Protein AF-A0A328PDE7-F1 (afdb_monomer)

Foldseek 3Di:
DPPDCDPVNVVVLVVVLVVLVVQLVVCVVVVHLVSSLVVLVVVCVVCVVVPHHNVVSLVSLVVVLVVCVVPDDPVVSVSSVVSSVVNSVSSVVVVVVVVVD

Nearest PDB structures (foldseek):
  8xyv-assembly1_A  TM=4.224E-01  e=1.569E+00  synthetic construct
  2olt-assembly2_A  TM=3.685E-01  e=4.389E+00  Shewanella oneidensis MR-1
  2olt-assembly1_C  TM=3.723E-01  e=5.517E+00  Shewanella oneidensis MR-1

Sequence (101 aa):
MTQGYTLRDKKLCLQDLKYHLRYLKEALDASSPRLFNDYVIWADILLKSIGLSRECLKESLRVLKASAEDVMDPGSYEKISSYINGALDQLEKEHVLKSFI

pLDDT: mean 90.88, std 13.92, range [36.31, 98.5]

Mean predicted aligned error: 5.01 Å

InterPro domains:
  IPR009050 Globin-like superfamily [SSF46458] (5-91)
  IPR012128 Phycobilisome, alpha/beta subunit [PF00502] (4-91)
  IPR038719 Phycobilisome, alpha/beta subunit superfamily [G3DSA:1.10.490.20] (2-92)

Secondary structure (DSSP, 8-state):
------HHHHHHHHHHHHHHHHHHHHHHHTT-HHHHHHHHHHHHHHHHHTT--HHHHHHHHHHHHHHHHTTS-HHHHHHHHHHHHHHHHHHHHHHHHHTT-

Structure (mmCIF, N/CA/C/O backbone):
data_AF-A0A328PDE7-F1
#
_entry.id   AF-A0A328PDE7-F1
#
loop_
_atom_site.group_PDB
_atom_site.id
_atom_site.type_symbol
_atom_site.label_atom_id
_atom_site.label_alt_id
_atom_site.label_comp_id
_atom_site.label_asym_id
_atom_site.label_entity_id
_atom_site.label_seq_id
_atom_site.pdbx_PDB_ins_code
_atom_site.Cartn_x
_atom_site.Cartn_y
_atom_site.Cartn_z
_atom_site.occupancy
_atom_site.B_iso_or_equiv
_atom_site.auth_seq_id
_atom_site.auth_comp_id
_atom_site.auth_asym_id
_atom_site.auth_atom_id
_atom_site.pdbx_PDB_model_num
ATOM 1 N N . MET A 1 1 ? -10.736 11.140 27.981 1.00 36.31 1 MET A N 1
ATOM 2 C CA . MET A 1 1 ? -10.373 9.718 28.156 1.00 36.31 1 MET A CA 1
ATOM 3 C C . MET A 1 1 ? -9.914 9.189 26.809 1.00 36.31 1 MET A C 1
ATOM 5 O O . MET A 1 1 ? -10.749 8.947 25.950 1.00 36.31 1 MET A O 1
ATOM 9 N N . THR A 1 2 ? -8.608 9.106 26.569 1.00 50.41 2 THR A N 1
ATOM 10 C CA . THR A 1 2 ? -8.062 8.417 25.394 1.00 50.41 2 THR A CA 1
ATOM 11 C C . THR A 1 2 ? -8.328 6.928 25.585 1.00 50.41 2 THR A C 1
ATOM 13 O O . THR A 1 2 ? -7.703 6.292 26.430 1.00 50.41 2 THR A O 1
ATOM 16 N N . GLN A 1 3 ? -9.319 6.378 24.878 1.00 59.34 3 GLN A N 1
ATOM 17 C CA . GLN A 1 3 ? -9.488 4.928 24.842 1.00 59.34 3 GLN A CA 1
ATOM 18 C C . GLN A 1 3 ? -8.205 4.328 24.254 1.00 59.34 3 GLN A C 1
ATOM 20 O O . GLN A 1 3 ? -7.793 4.692 23.155 1.00 59.34 3 GLN A O 1
ATOM 25 N N . GLY A 1 4 ? -7.514 3.504 25.041 1.00 70.00 4 GLY A N 1
ATOM 26 C CA . GLY A 1 4 ? -6.236 2.914 24.655 1.00 70.00 4 GLY A CA 1
ATOM 27 C C . GLY A 1 4 ? -6.398 1.891 23.530 1.00 70.00 4 GLY A C 1
ATOM 28 O O . GLY A 1 4 ? -7.404 1.190 23.467 1.00 70.00 4 GLY A O 1
ATOM 29 N N . TYR A 1 5 ? -5.384 1.795 22.670 1.00 76.00 5 TYR A N 1
ATOM 30 C CA . TYR A 1 5 ? -5.315 0.872 21.533 1.00 76.00 5 TYR A CA 1
ATOM 31 C C . TYR A 1 5 ? -5.500 -0.589 21.986 1.00 76.00 5 TYR A C 1
ATOM 33 O O . TYR A 1 5 ? -4.634 -1.164 22.655 1.00 76.00 5 TYR A O 1
ATOM 41 N N . THR A 1 6 ? -6.642 -1.191 21.657 1.00 90.75 6 THR A N 1
ATOM 42 C CA . THR A 1 6 ? -7.042 -2.504 22.181 1.00 90.75 6 THR A CA 1
ATOM 43 C C . THR A 1 6 ? -6.403 -3.664 21.409 1.00 90.75 6 THR A C 1
ATOM 45 O O . THR A 1 6 ? -5.834 -3.506 20.327 1.00 90.75 6 THR A O 1
ATOM 48 N N . LEU A 1 7 ? -6.535 -4.893 21.929 1.00 90.75 7 LEU A N 1
ATOM 49 C CA . LEU A 1 7 ? -6.169 -6.105 21.179 1.00 90.75 7 LEU A CA 1
ATOM 50 C C . LEU A 1 7 ? -6.989 -6.269 19.891 1.00 90.75 7 LEU A C 1
ATOM 52 O O . LEU A 1 7 ? -6.497 -6.848 1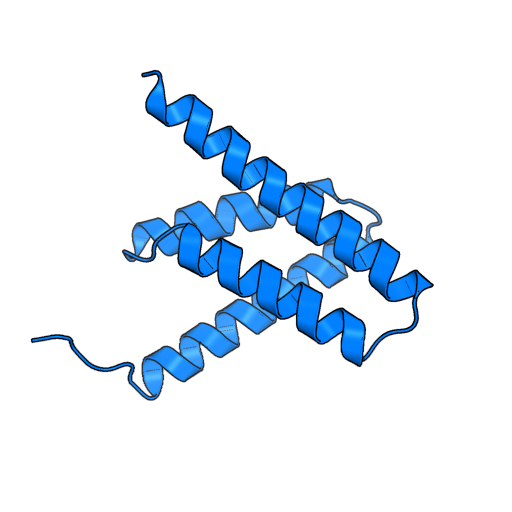8.922 1.00 90.75 7 LEU A O 1
ATOM 56 N N . ARG A 1 8 ? -8.233 -5.773 19.875 1.00 91.00 8 ARG A N 1
ATOM 57 C CA . ARG A 1 8 ? -9.076 -5.770 18.677 1.00 9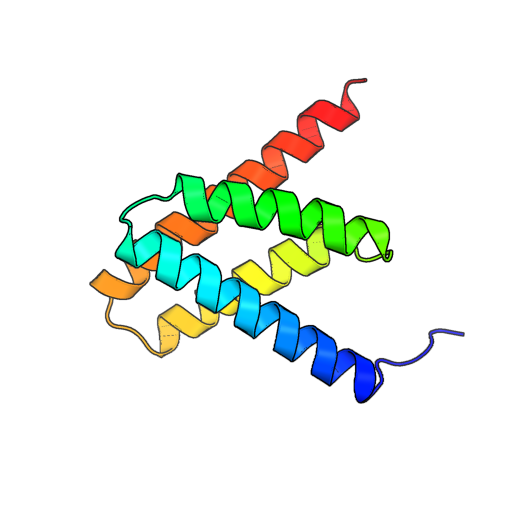1.00 8 ARG A CA 1
ATOM 58 C C . ARG A 1 8 ? -8.510 -4.814 17.630 1.00 91.00 8 ARG A C 1
ATOM 60 O O . ARG A 1 8 ? -8.378 -5.216 16.479 1.00 91.00 8 ARG A O 1
ATOM 67 N N . ASP A 1 9 ? -8.104 -3.617 18.040 1.00 90.19 9 ASP A N 1
ATOM 68 C CA . ASP A 1 9 ? -7.547 -2.607 17.130 1.00 90.19 9 ASP A CA 1
ATOM 69 C C . ASP A 1 9 ? -6.229 -3.083 16.512 1.00 90.19 9 ASP A C 1
ATOM 71 O O . ASP A 1 9 ? -6.035 -2.964 15.305 1.00 90.19 9 ASP A O 1
ATOM 75 N N . LYS A 1 10 ? -5.378 -3.761 17.297 1.00 91.00 10 LYS A N 1
ATOM 76 C CA . LYS A 1 10 ? -4.171 -4.435 16.782 1.00 91.00 10 LYS A CA 1
ATOM 77 C C . LYS A 1 10 ? -4.485 -5.460 15.691 1.00 91.00 10 LYS A C 1
ATOM 79 O O . LYS A 1 10 ? -3.776 -5.526 14.690 1.00 91.00 10 LYS A O 1
ATOM 84 N N . LYS A 1 11 ? -5.529 -6.276 15.876 1.00 95.25 11 LYS A N 1
ATOM 85 C CA . LYS A 1 11 ? -5.928 -7.290 14.885 1.00 95.25 11 LYS A CA 1
ATOM 86 C C . LYS A 1 11 ? -6.442 -6.656 13.596 1.00 95.25 11 LYS A C 1
ATOM 88 O O . LYS A 1 11 ? -6.097 -7.148 12.527 1.00 95.25 11 LYS A O 1
ATOM 93 N N . LEU A 1 12 ? -7.235 -5.590 13.705 1.00 93.75 12 LEU A N 1
ATOM 94 C CA . LEU A 1 12 ? -7.752 -4.855 12.549 1.00 93.75 12 LEU A CA 1
ATOM 95 C C . LEU A 1 12 ? -6.624 -4.166 11.779 1.00 93.75 12 LEU A C 1
ATOM 97 O O . LEU A 1 12 ? -6.509 -4.363 10.579 1.00 93.75 12 LEU A O 1
ATOM 101 N N . CYS A 1 13 ? -5.708 -3.497 12.477 1.00 92.88 13 CYS A N 1
ATOM 102 C CA . CYS A 1 13 ? -4.528 -2.899 11.854 1.00 92.88 13 CYS A CA 1
ATOM 103 C C . CYS A 1 13 ? -3.674 -3.939 11.110 1.00 92.88 13 CYS A C 1
ATOM 105 O O . CYS A 1 13 ? -3.287 -3.742 9.961 1.00 92.88 13 CYS A O 1
ATOM 107 N N . LEU A 1 14 ? -3.442 -5.110 11.716 1.00 95.06 14 LEU A N 1
ATOM 108 C CA . LEU A 1 14 ? -2.741 -6.202 11.036 1.00 95.06 14 LEU A CA 1
ATOM 109 C C . LEU A 1 14 ? -3.510 -6.720 9.808 1.00 95.06 14 LEU A C 1
ATOM 111 O O . LEU A 1 14 ? -2.898 -7.147 8.829 1.00 95.06 14 LEU A O 1
ATOM 115 N N . GLN A 1 15 ? -4.840 -6.727 9.861 1.00 96.31 15 GLN A N 1
ATOM 116 C CA . GLN A 1 15 ? -5.677 -7.086 8.723 1.00 96.31 15 GLN A CA 1
ATOM 117 C C . GLN A 1 15 ? -5.545 -6.056 7.590 1.00 96.31 15 GLN A C 1
ATOM 119 O O . GLN A 1 15 ? -5.369 -6.468 6.443 1.00 96.31 15 GLN A O 1
ATOM 124 N N . ASP A 1 16 ? -5.533 -4.760 7.899 1.00 96.38 16 ASP A N 1
ATOM 125 C CA . ASP A 1 16 ? -5.333 -3.690 6.915 1.00 96.38 16 ASP A CA 1
ATOM 126 C C . ASP A 1 16 ? 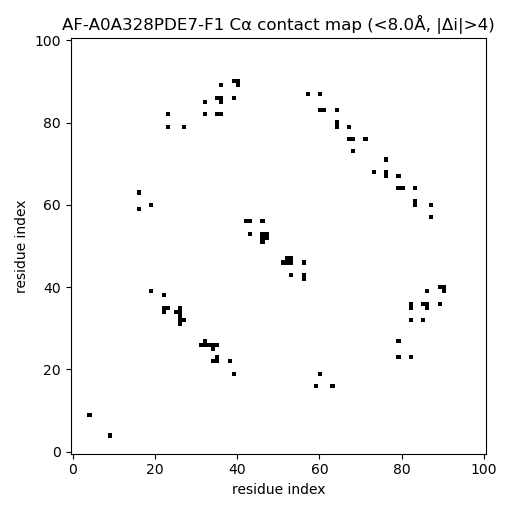-3.963 -3.803 6.235 1.00 96.38 16 ASP A C 1
ATOM 128 O O . ASP A 1 16 ? -3.887 -3.841 5.006 1.00 96.38 16 ASP A O 1
ATOM 132 N N . LEU A 1 17 ? -2.889 -4.015 7.008 1.00 96.75 17 LEU A N 1
ATOM 133 C CA . LEU A 1 17 ? -1.543 -4.249 6.465 1.00 96.75 17 LEU A CA 1
ATOM 134 C C . LEU A 1 17 ? -1.502 -5.444 5.497 1.00 96.75 17 LEU A C 1
ATOM 136 O O . LEU A 1 17 ? -0.860 -5.379 4.447 1.00 96.75 17 LEU A O 1
ATOM 140 N N . LYS A 1 18 ? -2.221 -6.532 5.808 1.00 97.81 18 LYS A N 1
ATOM 141 C CA . LYS A 1 18 ? -2.331 -7.695 4.911 1.00 97.81 18 LYS A CA 1
ATOM 142 C C . LYS A 1 18 ? -3.068 -7.362 3.617 1.00 97.81 18 LYS A C 1
ATOM 144 O O . LYS A 1 18 ? -2.688 -7.881 2.568 1.00 97.81 18 LYS A O 1
ATOM 149 N N . TYR A 1 19 ? -4.111 -6.536 3.671 1.00 98.19 19 TYR A N 1
ATOM 150 C CA . TYR A 1 19 ? -4.792 -6.083 2.460 1.00 98.19 19 TYR A CA 1
ATOM 151 C C . TYR A 1 19 ? -3.891 -5.175 1.625 1.00 98.19 19 TYR A C 1
ATOM 153 O O . TYR A 1 19 ? -3.783 -5.411 0.424 1.00 98.19 19 TYR A O 1
ATOM 161 N N . HIS A 1 20 ? -3.184 -4.224 2.244 1.00 98.00 20 HIS A N 1
ATOM 162 C CA . HIS A 1 20 ? -2.246 -3.347 1.539 1.00 98.00 20 HIS A CA 1
ATOM 163 C C . HIS A 1 20 ? -1.200 -4.162 0.769 1.00 98.00 20 HIS A C 1
ATOM 165 O O . HIS A 1 20 ? -1.003 -3.952 -0.425 1.00 98.00 20 HIS A O 1
ATOM 171 N N . LEU A 1 21 ? -0.596 -5.160 1.423 1.00 97.69 21 LEU A N 1
ATOM 172 C CA . LEU A 1 21 ? 0.371 -6.061 0.792 1.00 97.69 21 LEU A CA 1
ATOM 173 C C . LEU A 1 21 ? -0.238 -6.908 -0.331 1.00 97.69 21 LEU A C 1
ATOM 175 O O . LEU A 1 21 ? 0.405 -7.115 -1.358 1.00 97.69 21 LEU A O 1
ATOM 179 N N . ARG A 1 22 ? -1.472 -7.398 -0.164 1.00 98.44 22 ARG A N 1
ATOM 180 C CA . ARG A 1 22 ? -2.153 -8.190 -1.197 1.00 98.44 22 ARG A CA 1
ATOM 181 C C . ARG A 1 22 ? -2.383 -7.375 -2.465 1.00 98.44 22 ARG A C 1
ATOM 183 O O . ARG A 1 22 ? -2.008 -7.830 -3.538 1.00 98.44 22 ARG A O 1
ATOM 190 N N . TYR A 1 23 ? -2.939 -6.175 -2.334 1.00 98.44 23 TYR A N 1
ATOM 191 C CA . TYR A 1 23 ? -3.189 -5.308 -3.484 1.00 98.44 23 TYR A CA 1
ATOM 192 C C . TYR A 1 23 ? -1.894 -4.789 -4.112 1.00 98.44 23 TYR A C 1
ATOM 194 O O . TYR A 1 23 ? -1.824 -4.647 -5.330 1.00 98.44 23 TYR A O 1
ATOM 202 N N . LEU A 1 24 ? -0.841 -4.573 -3.315 1.00 98.31 24 LEU A N 1
ATOM 203 C CA . LEU A 1 24 ? 0.490 -4.281 -3.847 1.00 98.31 24 LEU A CA 1
ATOM 204 C C . LEU A 1 24 ? 1.012 -5.443 -4.700 1.00 98.31 24 LEU A C 1
ATOM 206 O O . LEU A 1 24 ? 1.479 -5.223 -5.814 1.00 98.31 24 LEU A O 1
ATOM 210 N N . LYS A 1 25 ? 0.892 -6.682 -4.211 1.00 97.88 25 LYS A N 1
ATOM 211 C CA . LYS A 1 25 ? 1.264 -7.874 -4.978 1.00 97.88 25 LYS A CA 1
ATOM 212 C C . LYS A 1 25 ? 0.453 -7.999 -6.269 1.00 97.88 25 LYS A C 1
ATOM 214 O O . LYS A 1 25 ? 1.047 -8.206 -7.319 1.00 97.88 25 LYS A O 1
ATOM 219 N N . GLU A 1 26 ? -0.867 -7.854 -6.207 1.00 98.38 26 GLU A N 1
ATOM 220 C CA . GLU A 1 26 ? -1.729 -7.913 -7.397 1.00 98.38 26 GLU A CA 1
ATOM 221 C C . GLU A 1 26 ? -1.331 -6.853 -8.434 1.00 98.38 26 GLU A C 1
ATOM 223 O O . GLU A 1 26 ? -1.252 -7.143 -9.626 1.00 98.38 26 GLU A O 1
ATOM 228 N N . ALA A 1 27 ? -1.002 -5.640 -7.984 1.00 98.50 27 ALA A N 1
ATOM 229 C CA . ALA A 1 27 ? -0.536 -4.569 -8.852 1.00 98.50 27 ALA A CA 1
ATOM 230 C C . ALA A 1 27 ? 0.823 -4.889 -9.494 1.00 98.50 27 ALA A C 1
ATOM 232 O O . ALA A 1 27 ? 1.016 -4.623 -10.680 1.00 98.50 27 ALA A O 1
ATOM 233 N N . LEU A 1 28 ? 1.751 -5.480 -8.735 1.00 97.81 28 LEU A N 1
ATOM 234 C CA . LEU A 1 28 ? 3.058 -5.915 -9.234 1.00 97.81 28 LEU A CA 1
ATOM 235 C C . LEU A 1 28 ? 2.935 -7.050 -10.255 1.00 97.81 28 LEU A C 1
ATOM 237 O O . LEU A 1 28 ? 3.577 -6.982 -11.305 1.00 97.81 28 LEU A O 1
ATOM 241 N N . ASP A 1 29 ? 2.109 -8.057 -9.961 1.00 98.06 29 ASP A N 1
ATOM 242 C CA . ASP A 1 29 ? 1.845 -9.199 -10.842 1.00 98.06 29 ASP A CA 1
ATOM 243 C C . ASP A 1 29 ? 1.201 -8.723 -12.157 1.00 98.06 29 ASP A C 1
ATOM 245 O O . ASP A 1 29 ? 1.579 -9.168 -13.239 1.00 98.06 29 ASP A O 1
ATOM 249 N N . ALA A 1 30 ? 0.288 -7.749 -12.077 1.00 98.06 30 ALA A N 1
ATOM 250 C CA . ALA A 1 30 ? -0.352 -7.121 -13.231 1.00 98.06 30 ALA A CA 1
ATOM 251 C C . ALA A 1 30 ? 0.503 -6.034 -13.914 1.00 98.06 30 ALA A C 1
ATOM 253 O O . ALA A 1 30 ? 0.071 -5.462 -14.914 1.00 98.06 30 ALA A O 1
ATOM 254 N N . SER A 1 31 ? 1.683 -5.705 -13.373 1.00 97.94 31 SER A N 1
ATOM 255 C CA . SER A 1 31 ? 2.516 -4.570 -13.804 1.00 97.94 31 SER A CA 1
ATOM 256 C C . SER A 1 31 ? 1.733 -3.253 -13.953 1.00 97.94 31 SER A C 1
ATOM 258 O O . SER A 1 31 ? 1.959 -2.476 -14.880 1.00 97.94 31 SER A O 1
ATOM 260 N N . SER A 1 32 ? 0.795 -3.003 -13.035 1.00 97.81 32 SER A N 1
ATOM 261 C CA . SER A 1 32 ? -0.137 -1.876 -13.078 1.00 97.81 32 SER A CA 1
ATOM 262 C C . SER A 1 32 ? -0.054 -1.035 -11.801 1.00 97.81 32 SER A C 1
ATOM 264 O O . SER A 1 32 ? -0.770 -1.305 -10.835 1.00 97.81 32 SER A O 1
ATOM 266 N N . PRO A 1 33 ? 0.755 0.043 -11.785 1.00 97.25 33 PRO A N 1
ATOM 267 C CA . PRO A 1 33 ? 0.781 0.998 -10.672 1.00 97.25 33 PRO A CA 1
ATOM 268 C C . PRO A 1 33 ? -0.590 1.627 -10.404 1.00 97.25 33 PRO A C 1
ATOM 270 O O . PRO A 1 33 ? -0.952 1.891 -9.260 1.00 97.25 33 PRO A O 1
ATOM 273 N N . ARG A 1 34 ? -1.395 1.806 -11.461 1.00 96.81 34 ARG A N 1
ATOM 274 C CA . ARG A 1 34 ? -2.766 2.320 -11.362 1.00 96.81 34 ARG A CA 1
ATOM 275 C C . ARG A 1 34 ? -3.640 1.448 -10.463 1.00 96.81 34 ARG A C 1
ATOM 277 O O . ARG A 1 34 ? -4.426 1.997 -9.704 1.00 96.81 34 ARG A O 1
ATOM 284 N N . LEU A 1 35 ? -3.470 0.123 -10.500 1.00 97.88 35 LEU A N 1
ATOM 285 C CA . LEU A 1 35 ? -4.237 -0.793 -9.652 1.00 97.88 35 LEU A CA 1
ATOM 286 C C . LEU A 1 35 ? -3.977 -0.527 -8.165 1.00 97.88 35 LEU A C 1
ATOM 288 O O . LEU A 1 35 ? -4.915 -0.488 -7.373 1.00 97.88 35 LEU A O 1
ATOM 292 N N . PHE A 1 36 ? -2.718 -0.283 -7.793 1.00 98.44 36 PHE A N 1
ATOM 293 C CA . PHE A 1 36 ? -2.382 0.044 -6.411 1.00 98.44 36 PHE A CA 1
ATOM 294 C C . PHE A 1 36 ? -2.860 1.445 -6.012 1.00 98.44 36 PHE A C 1
ATOM 296 O O . PHE A 1 36 ? -3.378 1.626 -4.913 1.00 98.44 36 PHE A O 1
ATOM 303 N N . ASN A 1 37 ? -2.756 2.426 -6.913 1.00 97.75 37 ASN A N 1
ATOM 304 C CA . ASN A 1 37 ? -3.246 3.783 -6.660 1.00 97.75 37 ASN A CA 1
ATOM 305 C C . ASN A 1 37 ? -4.764 3.808 -6.427 1.00 97.75 37 ASN A C 1
ATOM 307 O O . ASN A 1 37 ? -5.218 4.387 -5.442 1.00 97.75 37 ASN A O 1
ATOM 311 N N . ASP A 1 38 ? -5.536 3.145 -7.294 1.00 97.19 38 ASP A N 1
ATOM 312 C CA . ASP A 1 38 ? -6.995 3.046 -7.176 1.00 97.19 38 ASP A CA 1
ATOM 313 C C . ASP A 1 38 ? -7.384 2.374 -5.843 1.00 97.19 38 ASP A C 1
ATOM 315 O O . ASP A 1 38 ? -8.283 2.840 -5.137 1.00 97.19 38 ASP A O 1
ATOM 319 N N . TYR A 1 39 ? -6.651 1.325 -5.449 1.00 98.00 39 TYR A N 1
ATOM 320 C CA . TYR A 1 39 ? -6.809 0.679 -4.148 1.00 98.00 39 TYR A CA 1
ATOM 321 C C . TYR A 1 39 ? -6.541 1.631 -2.973 1.00 98.00 39 TYR A C 1
ATOM 323 O O . TYR A 1 39 ? -7.337 1.687 -2.037 1.00 98.00 39 TYR A O 1
ATOM 331 N N . VAL A 1 40 ? -5.437 2.381 -3.001 1.00 98.06 40 VAL A N 1
ATOM 332 C CA . VAL A 1 40 ? -5.058 3.283 -1.904 1.00 98.06 40 VAL A CA 1
ATOM 333 C C . VAL A 1 40 ? -6.065 4.428 -1.748 1.00 98.06 40 VAL A C 1
ATOM 335 O O . VAL A 1 40 ? -6.405 4.781 -0.619 1.00 98.06 40 VAL A O 1
ATOM 338 N N . ILE A 1 41 ? -6.607 4.957 -2.849 1.00 97.06 41 ILE A N 1
ATOM 339 C CA . ILE A 1 41 ? -7.697 5.947 -2.813 1.00 97.06 41 ILE A CA 1
ATOM 340 C C . ILE A 1 41 ? -8.947 5.342 -2.165 1.00 97.06 41 ILE A C 1
ATOM 342 O O . ILE A 1 41 ? -9.543 5.940 -1.266 1.00 97.06 41 ILE A O 1
ATOM 346 N N . TRP A 1 42 ? -9.341 4.136 -2.581 1.00 97.44 42 TRP A N 1
ATOM 347 C CA . TRP A 1 42 ? -10.476 3.440 -1.976 1.00 97.44 42 TRP A CA 1
ATOM 348 C C . TRP A 1 42 ? -10.262 3.186 -0.476 1.00 97.44 42 TRP A C 1
ATOM 350 O O . TRP A 1 42 ? -11.167 3.429 0.325 1.00 97.44 42 TRP A O 1
ATOM 360 N N . ALA A 1 43 ? -9.061 2.759 -0.079 1.00 97.75 43 ALA A N 1
ATOM 361 C CA . ALA A 1 43 ? -8.715 2.521 1.316 1.00 97.75 43 ALA A CA 1
ATOM 362 C C . ALA A 1 43 ? -8.784 3.814 2.144 1.00 97.75 43 ALA A C 1
ATOM 364 O O . ALA A 1 43 ? -9.315 3.797 3.251 1.00 97.75 43 ALA A O 1
ATOM 365 N N . ASP A 1 44 ? -8.327 4.948 1.607 1.00 97.31 44 ASP A N 1
ATOM 366 C CA . ASP A 1 44 ? -8.462 6.256 2.258 1.00 97.31 44 ASP A CA 1
ATOM 367 C C . ASP A 1 44 ? -9.933 6.627 2.498 1.00 97.31 44 ASP A C 1
ATOM 369 O O . ASP A 1 44 ? -10.285 7.070 3.591 1.00 97.31 44 ASP A O 1
ATOM 373 N N . ILE A 1 45 ? -10.811 6.398 1.515 1.00 96.00 45 ILE A N 1
ATOM 374 C CA . ILE A 1 45 ? -12.257 6.633 1.655 1.00 96.00 45 ILE A CA 1
ATOM 375 C C . ILE A 1 45 ? -12.853 5.723 2.739 1.00 96.00 45 ILE A C 1
ATOM 377 O O . ILE A 1 45 ? -13.593 6.198 3.605 1.00 96.00 45 ILE A O 1
ATOM 381 N N . LEU A 1 46 ? -12.514 4.431 2.719 1.00 96.12 46 LEU A N 1
ATOM 382 C CA . LEU A 1 46 ? -12.995 3.455 3.695 1.00 96.12 46 LEU A CA 1
ATOM 383 C C . LEU A 1 46 ? -12.557 3.821 5.118 1.00 96.12 46 LEU A C 1
ATOM 385 O O . LEU A 1 46 ? -13.395 3.911 6.014 1.00 96.12 46 LEU A O 1
ATOM 389 N N . LEU A 1 47 ? -11.264 4.067 5.328 1.00 95.25 47 LEU A N 1
ATOM 390 C CA . LEU A 1 47 ? -10.706 4.375 6.645 1.00 95.25 47 LEU A CA 1
ATOM 391 C C . LEU A 1 47 ? -11.271 5.695 7.193 1.00 95.25 47 LEU A C 1
ATOM 393 O O . LEU A 1 47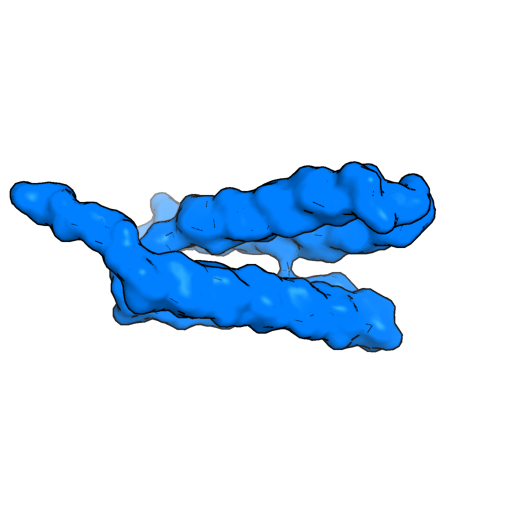 ? -11.650 5.765 8.364 1.00 95.25 47 LEU A O 1
ATOM 397 N N . LYS A 1 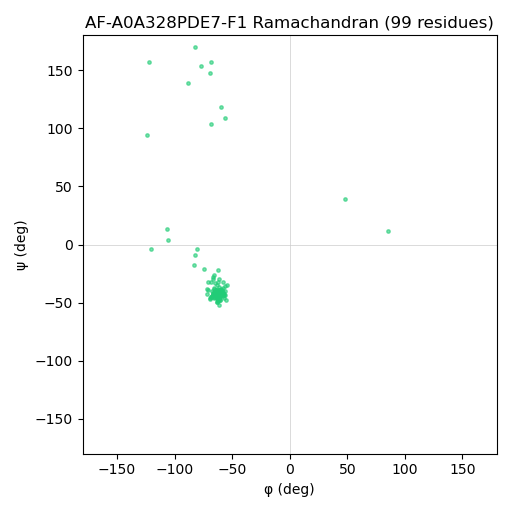48 ? -11.455 6.708 6.338 1.00 95.56 48 LYS A N 1
ATOM 398 C CA . LYS A 1 48 ? -12.140 7.953 6.718 1.00 95.56 48 LYS A CA 1
ATOM 399 C C . LYS A 1 48 ? -13.581 7.729 7.155 1.00 95.56 48 LYS A C 1
ATOM 401 O O . LYS A 1 48 ? -14.016 8.357 8.117 1.00 95.56 48 LYS A O 1
ATOM 406 N N . SER A 1 49 ? -14.314 6.830 6.493 1.00 95.19 49 SER A N 1
ATOM 407 C CA . SER A 1 49 ? -15.713 6.540 6.843 1.00 95.19 49 SER A CA 1
ATOM 408 C C . SER A 1 49 ? -15.883 5.972 8.259 1.00 95.19 49 SER A C 1
ATOM 410 O O . SER A 1 49 ? -16.952 6.112 8.848 1.00 95.19 49 SER A O 1
ATOM 412 N N . ILE A 1 50 ? -14.818 5.396 8.831 1.00 93.19 50 ILE A N 1
ATOM 413 C CA . ILE A 1 50 ? -14.780 4.866 10.202 1.00 93.19 50 ILE A CA 1
ATOM 414 C C . ILE A 1 50 ? -13.967 5.743 11.171 1.00 93.19 50 ILE A C 1
ATOM 416 O O . ILE A 1 50 ? -13.656 5.314 12.280 1.00 93.19 50 ILE A O 1
ATOM 420 N N . GLY A 1 51 ? -13.636 6.978 10.775 1.00 92.75 51 GLY A N 1
ATOM 421 C CA . GLY A 1 51 ? -12.988 7.973 11.635 1.00 92.75 51 GLY A CA 1
ATOM 422 C C . GLY A 1 51 ? -11.460 7.892 11.713 1.00 92.75 51 GLY 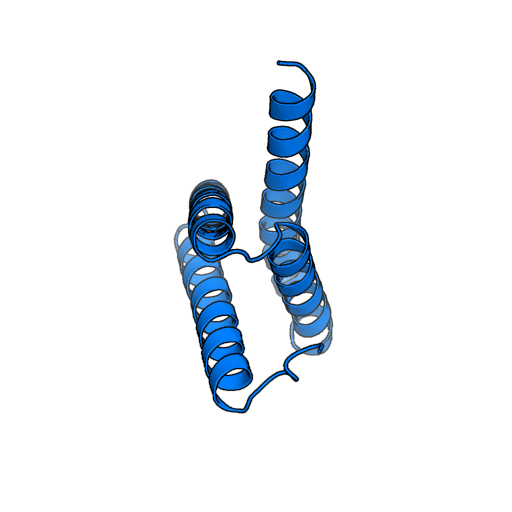A C 1
ATOM 423 O O . GLY A 1 51 ? -10.868 8.557 12.562 1.00 92.75 51 GLY A O 1
ATOM 424 N N . LEU A 1 52 ? -10.805 7.114 10.846 1.00 92.81 52 LEU A N 1
ATOM 425 C CA . LEU A 1 52 ? -9.344 7.070 10.762 1.00 92.81 52 LEU A CA 1
ATOM 426 C C . LEU A 1 52 ? -8.821 8.140 9.800 1.00 92.81 52 LEU A C 1
ATOM 428 O O . LEU A 1 52 ? -9.391 8.393 8.738 1.00 92.81 52 LEU A O 1
ATOM 432 N N . SER A 1 53 ? -7.722 8.792 10.182 1.00 93.38 53 SER A N 1
ATOM 433 C CA . SER A 1 53 ? -7.142 9.866 9.380 1.00 93.38 53 SER A CA 1
ATOM 434 C C . SER A 1 53 ? -6.362 9.312 8.185 1.00 93.38 53 SER A C 1
ATOM 436 O O . SER A 1 53 ? -5.798 8.217 8.233 1.00 93.38 53 SER A O 1
ATOM 438 N N . ARG A 1 54 ? -6.263 10.116 7.120 1.00 94.88 54 ARG A N 1
ATOM 439 C CA . ARG A 1 54 ? -5.407 9.821 5.957 1.00 94.88 54 ARG A CA 1
ATOM 440 C C . ARG A 1 54 ? -3.950 9.572 6.362 1.00 94.88 54 ARG A C 1
ATOM 442 O O . ARG A 1 54 ? -3.283 8.729 5.770 1.00 94.88 54 ARG A O 1
ATOM 449 N N . GLU A 1 55 ? -3.464 10.278 7.384 1.00 94.75 55 GLU A N 1
ATOM 450 C CA . GLU A 1 55 ? -2.100 10.099 7.887 1.00 94.75 55 GLU A CA 1
ATOM 451 C C . GLU A 1 55 ? -1.858 8.692 8.442 1.00 94.75 55 GLU A C 1
ATOM 453 O O . GLU A 1 55 ? -0.770 8.163 8.248 1.00 94.75 55 GLU A O 1
ATOM 458 N N . CYS A 1 56 ? -2.862 8.029 9.032 1.00 92.88 56 CYS A N 1
ATOM 459 C CA . CYS A 1 56 ? -2.719 6.632 9.458 1.00 92.88 56 CYS A CA 1
ATOM 460 C C . CYS A 1 56 ? -2.423 5.694 8.273 1.00 92.88 56 CYS A C 1
ATOM 462 O O . CYS A 1 56 ? -1.573 4.808 8.381 1.00 92.88 56 CYS A O 1
ATOM 464 N N . LEU A 1 57 ? -3.088 5.902 7.131 1.00 96.81 57 LEU A N 1
ATOM 465 C CA . LEU A 1 57 ? -2.836 5.125 5.916 1.00 96.81 57 LEU A CA 1
ATOM 466 C C . LEU A 1 57 ? -1.462 5.450 5.324 1.00 96.81 57 LEU A C 1
ATOM 468 O O . LEU A 1 57 ? -0.698 4.536 5.020 1.00 96.81 57 LEU A O 1
ATOM 472 N N . LYS A 1 58 ? -1.122 6.739 5.201 1.00 97.69 58 LYS A N 1
ATOM 473 C CA . LYS A 1 58 ? 0.195 7.169 4.703 1.00 97.69 58 LYS A CA 1
ATOM 474 C C . LYS A 1 58 ? 1.318 6.567 5.539 1.00 97.69 58 LYS A C 1
ATOM 476 O O . LYS A 1 58 ? 2.280 6.053 4.979 1.00 97.69 58 LYS A O 1
ATOM 481 N N . GLU A 1 59 ? 1.169 6.567 6.859 1.00 96.50 59 GLU A N 1
ATOM 482 C CA . GLU A 1 59 ? 2.155 5.976 7.755 1.00 96.50 59 GLU A CA 1
ATOM 483 C C . GLU A 1 59 ? 2.252 4.459 7.597 1.00 96.50 59 GLU A C 1
ATOM 485 O O . GLU A 1 59 ? 3.353 3.928 7.482 1.00 96.50 59 GLU A O 1
ATOM 490 N N . SER A 1 60 ? 1.120 3.765 7.468 1.00 96.12 60 SER A N 1
ATOM 491 C CA . SER A 1 60 ? 1.111 2.325 7.183 1.00 96.12 60 SER A CA 1
ATOM 492 C C . SER A 1 60 ? 1.872 1.999 5.892 1.00 96.12 60 SER A C 1
ATOM 494 O O . SER A 1 60 ? 2.678 1.072 5.865 1.00 96.12 60 SER A O 1
ATOM 496 N N . LEU A 1 61 ? 1.688 2.795 4.833 1.00 98.12 61 LEU A N 1
ATOM 497 C CA . LEU A 1 61 ? 2.409 2.630 3.567 1.00 98.12 61 LEU A CA 1
ATOM 498 C C . LEU A 1 61 ? 3.913 2.927 3.698 1.00 98.12 61 LEU A C 1
ATOM 500 O O . LEU A 1 61 ? 4.730 2.198 3.135 1.00 98.12 61 LEU A O 1
ATOM 504 N N . ARG A 1 62 ? 4.299 3.961 4.459 1.00 97.81 62 ARG A N 1
ATOM 505 C CA . ARG A 1 62 ? 5.714 4.276 4.726 1.00 97.81 62 ARG A CA 1
ATOM 506 C C . ARG A 1 62 ? 6.404 3.165 5.506 1.00 97.81 62 ARG A C 1
ATOM 508 O O . ARG A 1 62 ? 7.506 2.775 5.129 1.00 97.81 62 ARG A O 1
ATOM 515 N N . VAL A 1 63 ? 5.745 2.629 6.533 1.00 96.19 63 VAL A N 1
ATOM 516 C CA . VAL A 1 63 ? 6.262 1.506 7.323 1.00 96.19 63 VAL A CA 1
ATOM 517 C C . VAL A 1 63 ? 6.417 0.264 6.451 1.00 96.19 63 VAL A C 1
ATOM 519 O O . VAL A 1 63 ? 7.472 -0.356 6.485 1.00 96.19 63 VAL A O 1
ATOM 522 N N . LEU A 1 64 ? 5.430 -0.064 5.608 1.00 96.06 64 LEU A N 1
ATOM 523 C CA . LEU A 1 64 ? 5.548 -1.182 4.664 1.00 96.06 64 LEU A CA 1
ATOM 524 C C . LEU A 1 64 ? 6.742 -1.018 3.715 1.00 96.06 64 LEU A C 1
ATOM 526 O O . LEU A 1 64 ? 7.456 -1.988 3.474 1.00 96.06 64 LEU A O 1
ATOM 530 N N . LYS A 1 65 ? 6.981 0.197 3.205 1.00 97.44 65 LYS A N 1
ATOM 531 C CA . LYS A 1 65 ? 8.151 0.490 2.368 1.00 97.44 65 LYS A CA 1
ATOM 532 C C . LYS A 1 65 ? 9.457 0.296 3.139 1.00 97.44 65 LYS A C 1
ATOM 534 O O . LYS A 1 65 ? 10.334 -0.395 2.642 1.00 97.44 65 LYS A O 1
ATOM 539 N N . ALA A 1 66 ? 9.569 0.871 4.336 1.00 96.62 66 ALA A N 1
ATOM 540 C CA . ALA A 1 66 ? 10.769 0.750 5.163 1.00 96.62 66 ALA A CA 1
ATOM 541 C C . ALA A 1 66 ? 11.061 -0.717 5.515 1.00 96.62 66 ALA A C 1
ATOM 543 O O . ALA A 1 66 ? 12.173 -1.188 5.334 1.00 96.62 66 ALA A O 1
ATOM 544 N N . SER A 1 67 ? 10.042 -1.485 5.910 1.00 95.69 67 SER A N 1
ATOM 545 C CA . SER A 1 67 ? 10.207 -2.916 6.190 1.00 95.69 67 SER A CA 1
ATOM 546 C C . SER A 1 67 ? 10.573 -3.743 4.954 1.00 95.69 67 SER A C 1
ATOM 548 O O . SER A 1 67 ? 11.170 -4.803 5.102 1.00 95.69 67 SER A O 1
ATOM 550 N N . ALA A 1 68 ? 10.207 -3.299 3.745 1.00 95.50 68 ALA A N 1
ATOM 551 C CA . ALA A 1 68 ? 10.601 -3.968 2.507 1.00 95.50 68 ALA A CA 1
ATOM 552 C C . ALA A 1 68 ? 12.096 -3.786 2.197 1.00 95.50 68 ALA A C 1
ATOM 554 O O . ALA A 1 68 ? 12.703 -4.701 1.648 1.00 95.50 68 ALA A O 1
ATOM 555 N N . GLU A 1 69 ? 12.690 -2.649 2.572 1.00 96.44 69 GLU A N 1
ATOM 556 C CA . GLU A 1 69 ? 14.124 -2.370 2.395 1.00 96.44 69 GLU A CA 1
ATOM 557 C C . GLU A 1 69 ? 14.999 -3.392 3.135 1.00 96.44 69 GLU A C 1
ATOM 559 O O . GLU A 1 69 ? 15.990 -3.870 2.591 1.00 96.44 69 GLU A O 1
ATOM 564 N N . ASP A 1 70 ? 14.578 -3.794 4.337 1.00 95.00 70 ASP A N 1
ATOM 565 C CA . ASP A 1 70 ? 15.330 -4.719 5.192 1.00 95.00 70 ASP A CA 1
ATOM 566 C C . ASP A 1 70 ? 15.286 -6.186 4.723 1.00 95.00 70 ASP A C 1
ATOM 568 O O . ASP A 1 70 ? 16.116 -6.999 5.135 1.00 95.00 70 ASP A O 1
ATOM 572 N N . VAL A 1 71 ? 14.290 -6.565 3.912 1.00 95.44 71 VAL A N 1
ATOM 573 C CA . VAL A 1 71 ? 13.979 -7.981 3.612 1.00 95.44 71 VAL A CA 1
ATOM 574 C C . VAL A 1 71 ? 14.059 -8.339 2.130 1.00 95.44 71 VAL A C 1
ATOM 576 O O . VAL A 1 71 ? 13.859 -9.505 1.781 1.00 95.44 71 VAL A O 1
ATOM 579 N N . MET A 1 72 ? 14.315 -7.371 1.249 1.00 94.56 72 MET A N 1
ATOM 580 C CA . MET A 1 72 ? 14.305 -7.568 -0.203 1.00 94.56 72 MET A CA 1
ATOM 581 C C . MET A 1 72 ? 15.635 -7.197 -0.846 1.00 94.56 72 MET A C 1
ATOM 583 O O . MET A 1 72 ? 16.406 -6.400 -0.320 1.00 94.56 72 MET A O 1
ATOM 587 N N . ASP A 1 73 ? 15.899 -7.769 -2.021 1.00 97.31 73 ASP A N 1
ATOM 588 C CA . ASP A 1 73 ? 17.012 -7.318 -2.848 1.00 97.31 73 ASP A CA 1
ATOM 589 C C . ASP A 1 73 ? 16.743 -5.905 -3.413 1.00 97.31 73 ASP A C 1
ATOM 591 O O . ASP A 1 73 ? 15.578 -5.507 -3.557 1.00 97.31 73 ASP A O 1
ATOM 595 N N . PRO A 1 74 ? 17.794 -5.150 -3.787 1.00 95.75 74 PRO A N 1
ATOM 596 C CA . PRO A 1 74 ? 17.644 -3.777 -4.265 1.00 95.75 74 PRO A CA 1
ATOM 597 C C . PRO A 1 74 ? 16.697 -3.611 -5.461 1.00 95.75 74 PRO A C 1
ATOM 599 O O . PRO A 1 74 ? 15.971 -2.621 -5.519 1.00 95.75 74 PRO A O 1
ATOM 602 N N . GLY A 1 75 ? 16.660 -4.570 -6.395 1.00 95.69 75 GLY A N 1
ATOM 603 C CA . GLY A 1 75 ? 15.804 -4.483 -7.582 1.00 95.69 75 GLY A CA 1
ATOM 604 C C . GLY A 1 75 ? 14.326 -4.674 -7.243 1.00 95.69 75 GLY A C 1
ATOM 605 O O . GLY A 1 75 ? 13.464 -3.922 -7.709 1.00 95.69 75 GLY A O 1
ATOM 606 N N . SER A 1 76 ? 14.020 -5.644 -6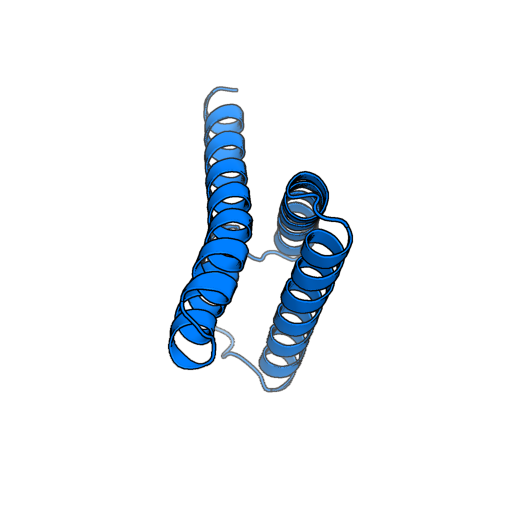.378 1.00 94.94 76 SER A N 1
ATOM 607 C CA . SER A 1 76 ? 12.663 -5.839 -5.855 1.00 94.94 76 SER A CA 1
ATOM 608 C C . SER A 1 76 ? 12.197 -4.641 -5.022 1.00 94.94 76 SER A C 1
ATOM 610 O O . SER A 1 76 ? 11.061 -4.180 -5.183 1.00 94.94 76 SER A O 1
ATOM 612 N N . TYR A 1 77 ? 13.078 -4.101 -4.174 1.00 97.38 77 TYR A N 1
ATOM 613 C CA . TYR A 1 77 ? 12.791 -2.922 -3.361 1.00 97.38 77 TYR A CA 1
ATOM 614 C C . TYR A 1 77 ? 12.518 -1.677 -4.213 1.00 97.38 77 TYR A C 1
ATOM 616 O O . TYR A 1 77 ? 11.527 -0.980 -3.985 1.00 97.38 77 TYR A O 1
ATOM 624 N N . GLU A 1 78 ? 13.330 -1.413 -5.239 1.00 97.38 78 GLU A N 1
ATOM 625 C CA . GLU A 1 78 ? 13.115 -0.297 -6.165 1.00 97.38 78 GLU A CA 1
ATOM 626 C C . GLU A 1 78 ? 11.728 -0.387 -6.821 1.00 97.38 78 GLU A C 1
ATOM 628 O O . GLU A 1 78 ? 10.952 0.575 -6.810 1.00 97.38 78 GLU A O 1
ATOM 633 N N . LYS A 1 79 ? 11.350 -1.578 -7.301 1.00 96.12 79 LYS A N 1
ATOM 634 C CA . LYS A 1 79 ? 10.034 -1.782 -7.911 1.00 96.12 79 LYS A CA 1
ATOM 635 C C . LYS A 1 79 ? 8.900 -1.520 -6.917 1.00 96.12 79 LYS A C 1
ATOM 637 O O . LYS A 1 79 ? 7.984 -0.764 -7.234 1.00 96.12 79 LYS A O 1
ATOM 642 N N . ILE A 1 80 ? 8.958 -2.086 -5.714 1.00 96.69 80 ILE A N 1
ATOM 643 C CA . ILE A 1 80 ? 7.928 -1.890 -4.679 1.00 96.69 80 ILE A CA 1
ATOM 644 C C . ILE A 1 80 ? 7.837 -0.434 -4.224 1.00 96.69 80 ILE A C 1
ATOM 646 O O . ILE A 1 80 ? 6.740 0.122 -4.132 1.00 96.69 80 ILE A O 1
ATOM 650 N N . SER A 1 81 ? 8.980 0.199 -3.973 1.00 97.75 81 SER A N 1
ATOM 651 C CA . SER A 1 81 ? 9.037 1.588 -3.527 1.00 97.75 81 SER A CA 1
ATOM 652 C C . SER A 1 81 ? 8.428 2.536 -4.561 1.00 97.75 81 S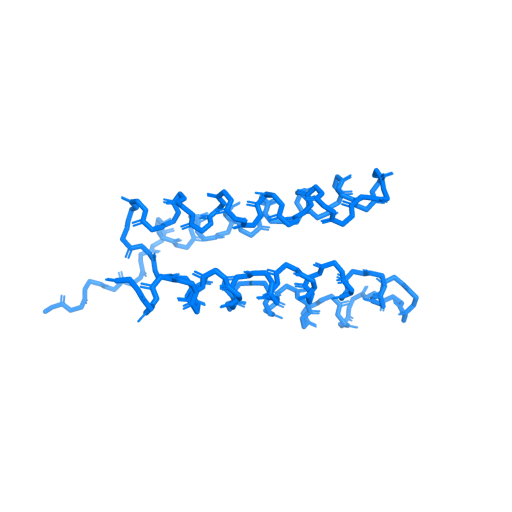ER A C 1
ATOM 654 O O . SER A 1 81 ? 7.715 3.458 -4.170 1.00 97.75 81 SER A O 1
ATOM 656 N N . SER A 1 82 ? 8.599 2.274 -5.864 1.00 98.19 82 SER A N 1
ATOM 657 C CA . SER A 1 82 ? 7.967 3.074 -6.922 1.00 98.19 82 SER A CA 1
ATOM 658 C C . SER A 1 82 ? 6.430 3.029 -6.873 1.00 98.19 82 SER A C 1
ATOM 660 O O . SER A 1 82 ? 5.783 4.067 -7.013 1.00 98.19 82 SER A O 1
ATOM 662 N N . TYR A 1 83 ? 5.837 1.863 -6.583 1.00 98.50 83 TYR A N 1
ATOM 663 C CA . TYR A 1 83 ? 4.382 1.706 -6.444 1.00 98.50 83 TYR A CA 1
ATOM 664 C C . TYR A 1 83 ? 3.874 2.429 -5.195 1.00 98.50 83 TYR A C 1
ATOM 666 O O . TYR A 1 83 ? 2.883 3.156 -5.254 1.00 98.50 83 TYR A O 1
ATOM 674 N N . ILE A 1 84 ? 4.572 2.267 -4.066 1.00 98.31 84 ILE A N 1
ATOM 675 C CA . ILE A 1 84 ? 4.184 2.904 -2.804 1.00 98.31 84 ILE A CA 1
ATOM 676 C C . ILE A 1 84 ? 4.310 4.429 -2.891 1.00 98.31 84 ILE A C 1
ATOM 678 O O . ILE A 1 84 ? 3.389 5.137 -2.488 1.00 98.31 84 ILE A O 1
ATOM 682 N N . ASN A 1 85 ? 5.413 4.946 -3.437 1.00 98.25 85 ASN A N 1
ATOM 683 C CA . ASN A 1 85 ? 5.616 6.386 -3.596 1.00 98.25 85 ASN A CA 1
ATOM 684 C C . ASN A 1 85 ? 4.561 6.991 -4.537 1.00 98.25 85 ASN A C 1
ATOM 686 O O . ASN A 1 85 ? 3.972 8.012 -4.198 1.00 98.25 85 ASN A O 1
ATOM 690 N N . GLY A 1 86 ? 4.242 6.325 -5.654 1.00 97.56 86 GLY A N 1
ATOM 691 C CA . GLY A 1 86 ? 3.189 6.783 -6.566 1.00 97.56 86 GLY A CA 1
ATOM 692 C C . GLY A 1 86 ? 1.816 6.901 -5.893 1.00 97.56 86 GLY A C 1
ATOM 693 O O . GLY A 1 86 ? 1.095 7.875 -6.120 1.00 97.56 86 GLY A O 1
ATOM 694 N N . ALA A 1 87 ? 1.474 5.956 -5.016 1.00 97.31 87 ALA A N 1
ATOM 695 C CA . ALA A 1 87 ? 0.226 6.003 -4.261 1.00 97.31 87 ALA A CA 1
ATOM 696 C C . ALA A 1 87 ? 0.229 7.096 -3.175 1.00 97.31 87 ALA A C 1
ATOM 698 O O . ALA A 1 87 ? -0.781 7.775 -2.978 1.00 97.31 87 ALA A O 1
ATOM 699 N N . LEU A 1 88 ? 1.361 7.308 -2.495 1.00 97.50 88 LEU A N 1
ATOM 700 C CA . LEU A 1 88 ? 1.529 8.402 -1.531 1.00 97.50 88 LEU A CA 1
ATOM 701 C C . LEU A 1 88 ? 1.369 9.773 -2.205 1.00 97.50 88 LEU A C 1
ATOM 703 O O . LEU A 1 88 ? 0.607 10.603 -1.710 1.00 97.50 88 LEU A O 1
ATOM 707 N N . ASP A 1 89 ? 2.005 9.985 -3.358 1.00 96.19 89 ASP A N 1
ATOM 708 C CA . ASP A 1 89 ? 1.888 11.226 -4.132 1.00 96.19 89 ASP A CA 1
ATOM 709 C C . ASP A 1 89 ? 0.438 11.501 -4.555 1.00 96.19 89 ASP A C 1
ATOM 711 O O . ASP A 1 89 ? -0.027 12.645 -4.545 1.00 96.19 89 ASP A O 1
ATOM 715 N N . GLN A 1 90 ? -0.301 10.449 -4.912 1.00 92.69 90 GLN A N 1
ATOM 716 C CA . GLN A 1 90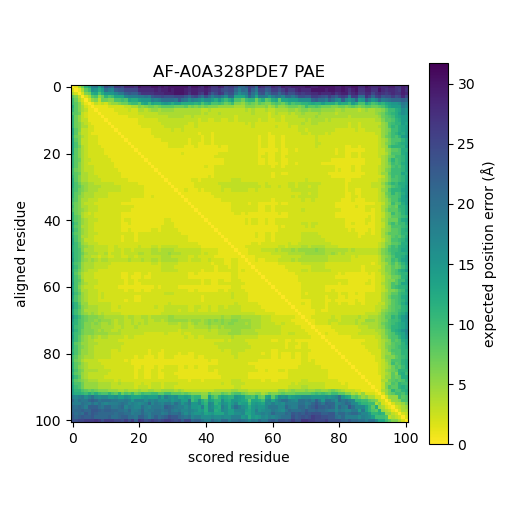 ? -1.712 10.552 -5.268 1.00 92.69 90 GLN A CA 1
ATOM 717 C C . GLN A 1 90 ? -2.573 10.994 -4.072 1.00 92.69 90 GLN A C 1
ATOM 719 O O . GLN A 1 90 ? -3.439 11.861 -4.223 1.00 92.69 90 GLN A O 1
ATOM 724 N N . LEU A 1 91 ? -2.304 10.465 -2.873 1.00 92.38 91 LEU A N 1
ATOM 725 C CA . LEU A 1 91 ? -2.983 10.883 -1.642 1.00 92.38 91 LEU A CA 1
ATOM 726 C C . LEU A 1 91 ? -2.692 12.342 -1.267 1.00 92.38 91 LEU A C 1
ATOM 728 O O . LEU A 1 91 ? -3.570 13.007 -0.713 1.00 92.38 91 LEU A O 1
ATOM 732 N N . GLU A 1 92 ? -1.498 12.860 -1.560 1.00 87.75 92 GLU A N 1
ATOM 733 C CA . GLU A 1 92 ? -1.187 14.279 -1.340 1.00 87.75 92 GLU A CA 1
ATOM 734 C C . GLU A 1 92 ? -1.973 15.172 -2.311 1.00 87.75 92 GLU A C 1
ATOM 736 O O . GLU A 1 92 ? -2.623 16.132 -1.893 1.00 87.75 92 GLU A O 1
ATOM 741 N N . LYS A 1 93 ? -2.009 14.823 -3.604 1.00 83.56 93 LYS A N 1
ATOM 742 C CA . LYS A 1 93 ? -2.725 15.604 -4.632 1.00 83.56 93 LYS A CA 1
ATOM 743 C C . LYS A 1 93 ? -4.223 15.725 -4.355 1.00 83.56 93 LYS A C 1
ATOM 745 O O . LYS A 1 93 ? -4.801 16.796 -4.534 1.00 83.56 93 LYS A O 1
ATOM 750 N N . GLU A 1 94 ? -4.861 14.661 -3.874 1.00 67.94 94 GLU A N 1
ATOM 751 C CA . GLU A 1 94 ? -6.281 14.717 -3.511 1.00 67.94 94 GLU A CA 1
ATOM 752 C C . GLU A 1 94 ? -6.578 15.621 -2.310 1.00 67.94 94 GLU A C 1
ATOM 754 O O . GLU A 1 94 ? -7.694 16.126 -2.186 1.00 67.94 94 GLU A O 1
ATOM 759 N N . HIS A 1 95 ? -5.624 15.791 -1.389 1.00 58.28 95 HIS A N 1
ATOM 760 C CA . HIS A 1 95 ? -5.799 16.698 -0.253 1.00 58.28 95 HIS A CA 1
ATOM 761 C C . HIS A 1 95 ? -5.852 18.148 -0.742 1.00 58.28 95 HIS A C 1
ATOM 763 O O . HIS A 1 95 ? -6.750 18.901 -0.372 1.00 58.28 95 HIS A O 1
ATOM 769 N N . VAL A 1 96 ? -4.939 18.487 -1.654 1.00 58.00 96 VAL A N 1
ATOM 770 C CA . VAL A 1 96 ? -4.798 19.819 -2.246 1.00 58.00 96 VAL A CA 1
ATOM 771 C C . VAL A 1 96 ? -6.073 20.246 -2.983 1.00 58.00 96 VAL A C 1
ATOM 773 O O . VAL A 1 96 ? -6.538 21.365 -2.803 1.00 58.00 96 VAL A O 1
ATOM 776 N N . LEU A 1 97 ? -6.705 19.358 -3.756 1.00 57.75 97 LEU A N 1
ATOM 777 C CA . LEU A 1 97 ? -7.931 19.703 -4.492 1.00 57.75 97 LEU A CA 1
ATOM 778 C C . LEU A 1 97 ? -9.138 19.987 -3.584 1.00 57.75 97 LEU A C 1
ATOM 780 O O . LEU A 1 97 ? -9.989 20.790 -3.950 1.00 57.75 97 LEU A O 1
ATOM 784 N N . LYS A 1 98 ? -9.215 19.365 -2.401 1.00 55.41 98 LYS A N 1
ATOM 785 C CA . LYS A 1 98 ? -10.309 19.600 -1.443 1.00 55.41 98 LYS A CA 1
ATOM 786 C C . LYS A 1 98 ? -10.098 20.829 -0.559 1.00 55.41 98 LYS A C 1
ATOM 788 O O . LYS A 1 98 ? -11.065 21.293 0.023 1.00 55.41 98 LYS A O 1
ATOM 793 N N . SER A 1 99 ? -8.876 21.355 -0.446 1.00 53.56 99 SER A N 1
ATOM 794 C CA . SER A 1 99 ? -8.601 22.579 0.324 1.00 53.56 99 SER A CA 1
ATOM 795 C C . SER A 1 99 ? -8.889 23.881 -0.436 1.00 53.56 99 SER A C 1
ATOM 797 O O . SER A 1 99 ? -8.817 24.950 0.161 1.00 53.56 99 SER A O 1
ATOM 799 N N . PHE A 1 100 ? -9.178 23.805 -1.740 1.00 46.75 100 PHE A N 1
ATOM 800 C CA . PHE A 1 100 ? -9.434 24.964 -2.608 1.00 46.75 100 PHE A CA 1
ATOM 801 C C . PHE A 1 100 ? -10.914 25.165 -2.983 1.00 46.75 100 PHE A C 1
ATOM 803 O O . PHE A 1 100 ? -11.215 26.053 -3.779 1.00 46.75 100 PHE A O 1
ATOM 810 N N . ILE A 1 101 ? -11.822 24.352 -2.436 1.00 45.34 101 ILE A N 1
ATOM 811 C CA . ILE A 1 101 ? -13.281 24.426 -2.632 1.00 45.34 101 ILE A CA 1
ATOM 812 C C . ILE A 1 101 ? -13.918 24.663 -1.266 1.00 45.34 101 ILE A C 1
ATOM 814 O O . ILE A 1 101 ? -14.848 25.493 -1.192 1.00 45.34 101 ILE A O 1
#

Solvent-accessible surface area (backbone atoms only — not comparable to full-atom values): 5722 Å² total; per-residue (Å²): 133,84,81,73,91,43,77,65,53,54,53,50,53,54,49,50,54,52,48,55,52,49,46,46,47,53,16,59,76,66,72,29,60,63,56,34,34,57,48,51,54,51,48,46,55,56,40,43,77,76,76,43,57,65,63,59,53,52,47,52,51,50,49,55,46,57,59,37,59,80,76,44,57,71,71,60,32,53,57,52,44,53,47,52,50,55,31,50,54,50,58,52,54,57,50,57,64,63,76,77,113

Radius of gyration: 14.47 Å; Cα contacts (8 Å, |Δi|>4): 52; chains: 1; bounding box: 33×34×42 Å

Organism: NCBI:txid680118